Protein AF-A0A842PCX5-F1 (afdb_monomer_lite)

Foldseek 3Di:
DVVVLVVVCVVPVVVSVVVVVVVVVVVVLLVQLCVVPNNDQPDDDPVSSVVSVVVSSVVSVVVVVVVVVVCVVVVHDPDDDDD

Structure (mmCIF, N/CA/C/O backbone):
data_AF-A0A842PCX5-F1
#
_entry.id   AF-A0A842PCX5-F1
#
loop_
_atom_site.group_PDB
_atom_site.id
_atom_site.type_symbol
_atom_site.label_atom_id
_atom_site.label_alt_id
_atom_site.label_comp_id
_atom_site.label_asym_id
_atom_site.label_entity_id
_atom_site.label_seq_id
_atom_site.pdbx_PDB_ins_code
_atom_site.Cartn_x
_atom_site.Cartn_y
_atom_site.Cartn_z
_atom_site.occupancy
_atom_site.B_iso_or_equiv
_atom_site.auth_seq_id
_atom_site.auth_comp_id
_atom_site.auth_asym_id
_atom_site.auth_atom_id
_atom_site.pdbx_PDB_model_num
ATOM 1 N N . ALA A 1 1 ? 4.760 -4.498 -24.038 1.00 74.25 1 ALA A N 1
ATOM 2 C CA . ALA A 1 1 ? 4.549 -5.068 -22.687 1.00 74.25 1 ALA A CA 1
ATOM 3 C C . ALA A 1 1 ? 3.428 -6.111 -22.677 1.00 74.25 1 ALA A C 1
ATOM 5 O O . ALA A 1 1 ? 3.730 -7.273 -22.450 1.00 74.25 1 ALA A O 1
ATOM 6 N N . TRP A 1 2 ? 2.173 -5.751 -22.992 1.00 86.06 2 TRP A N 1
ATOM 7 C CA . TRP A 1 2 ? 1.051 -6.712 -22.972 1.00 86.06 2 TRP A CA 1
ATOM 8 C C . TRP A 1 2 ? 1.254 -7.914 -23.911 1.00 86.06 2 TRP A C 1
ATOM 10 O O . TRP A 1 2 ? 1.038 -9.039 -23.487 1.00 86.06 2 TRP A O 1
ATOM 20 N N . GLN A 1 3 ? 1.739 -7.705 -25.140 1.00 94.38 3 GLN A N 1
ATOM 21 C CA . GLN A 1 3 ? 1.978 -8.798 -26.098 1.00 94.38 3 GLN A CA 1
ATOM 22 C C . GLN A 1 3 ? 3.015 -9.823 -25.605 1.00 94.38 3 GLN A C 1
ATOM 24 O O . GLN A 1 3 ? 2.876 -11.007 -25.878 1.00 94.38 3 GLN A O 1
ATOM 29 N N . ILE A 1 4 ? 4.033 -9.376 -24.859 1.00 90.31 4 ILE A N 1
ATOM 30 C CA . ILE A 1 4 ? 5.056 -10.253 -24.262 1.00 90.31 4 ILE A CA 1
ATOM 31 C C . ILE A 1 4 ? 4.429 -11.068 -23.130 1.00 90.31 4 ILE A C 1
ATOM 33 O O . ILE A 1 4 ? 4.583 -12.279 -23.088 1.00 90.31 4 ILE A O 1
ATOM 37 N N . SER A 1 5 ? 3.661 -10.405 -22.261 1.00 87.88 5 SER A N 1
ATOM 38 C CA . SER A 1 5 ?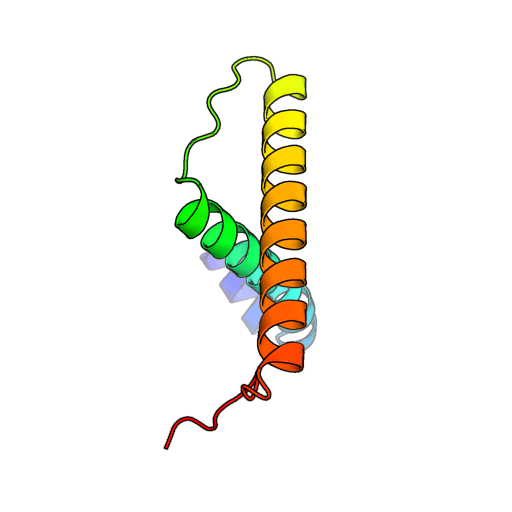 2.934 -11.063 -21.173 1.00 87.88 5 SER A CA 1
ATOM 39 C C . SER A 1 5 ? 1.914 -12.074 -21.710 1.00 87.88 5 SER A C 1
ATOM 41 O O . SER A 1 5 ? 1.806 -13.158 -21.158 1.00 87.88 5 SER A O 1
ATOM 43 N N . PHE A 1 6 ? 1.221 -11.766 -22.809 1.00 91.75 6 PHE A N 1
ATOM 44 C CA . PHE A 1 6 ? 0.272 -12.679 -23.448 1.00 91.75 6 PHE A CA 1
ATOM 45 C C . PHE A 1 6 ? 0.957 -13.908 -24.058 1.00 91.75 6 PHE A C 1
ATOM 47 O O . PHE A 1 6 ? 0.466 -15.020 -23.890 1.00 91.75 6 PHE A O 1
ATOM 54 N N . ARG A 1 7 ? 2.104 -13.728 -24.729 1.00 93.75 7 ARG A N 1
ATOM 55 C CA . ARG A 1 7 ? 2.901 -14.858 -25.231 1.00 93.75 7 ARG A CA 1
ATOM 56 C C . ARG A 1 7 ? 3.400 -15.739 -24.091 1.00 93.75 7 ARG A C 1
ATOM 58 O O . ARG A 1 7 ? 3.134 -16.925 -24.124 1.00 93.75 7 ARG A O 1
ATOM 65 N N . ALA A 1 8 ? 3.974 -15.151 -23.040 1.00 90.50 8 ALA A N 1
ATOM 66 C CA . ALA A 1 8 ? 4.431 -15.902 -21.870 1.00 90.50 8 ALA A CA 1
ATOM 67 C C . ALA A 1 8 ? 3.298 -16.710 -21.203 1.00 90.50 8 ALA A C 1
ATOM 69 O O . ALA A 1 8 ? 3.503 -17.865 -20.855 1.00 90.50 8 ALA A O 1
ATOM 70 N N . TYR A 1 9 ? 2.088 -16.145 -21.111 1.00 91.12 9 TYR A N 1
ATOM 71 C CA . TYR A 1 9 ? 0.905 -16.879 -20.645 1.00 91.12 9 TYR A CA 1
ATOM 72 C C . TYR A 1 9 ? 0.516 -18.038 -21.574 1.00 91.12 9 TYR A C 1
ATOM 74 O O . TYR A 1 9 ? 0.123 -19.100 -21.107 1.00 91.12 9 TYR A O 1
ATOM 82 N N . THR A 1 10 ? 0.605 -17.828 -22.890 1.00 94.38 10 THR A N 1
ATOM 83 C CA . THR A 1 10 ? 0.266 -18.850 -23.893 1.00 94.38 10 THR A CA 1
ATOM 84 C C . THR A 1 10 ? 1.288 -19.990 -23.902 1.00 94.38 10 THR A C 1
ATOM 86 O O . THR A 1 10 ? 0.906 -21.142 -24.084 1.00 94.38 10 THR A O 1
ATOM 89 N N . ASP A 1 11 ? 2.568 -19.667 -23.704 1.00 94.81 11 ASP A N 1
ATOM 90 C CA . ASP A 1 11 ? 3.680 -20.616 -23.770 1.00 94.81 11 ASP A CA 1
ATOM 91 C C .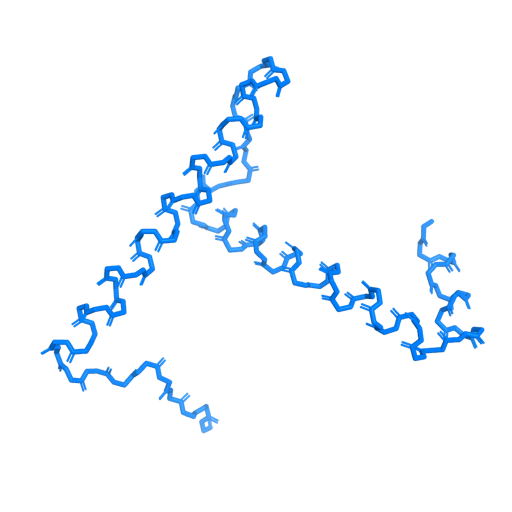 ASP A 1 11 ? 3.772 -21.480 -22.499 1.00 94.81 11 ASP A C 1
ATOM 93 O O . ASP A 1 11 ? 3.977 -22.689 -22.599 1.00 94.81 11 ASP A O 1
ATOM 97 N N . ASN A 1 12 ? 3.602 -20.884 -21.310 1.00 93.44 12 ASN A N 1
ATOM 98 C CA . ASN A 1 12 ? 3.587 -21.602 -20.032 1.00 93.44 12 ASN A CA 1
ATOM 99 C C . ASN A 1 12 ? 2.658 -20.909 -19.011 1.00 93.44 12 ASN A C 1
ATOM 101 O O . ASN A 1 12 ? 3.096 -20.024 -18.267 1.00 93.44 12 ASN A O 1
ATOM 105 N N . PRO A 1 13 ? 1.366 -21.281 -18.963 1.00 92.00 13 PRO A N 1
ATOM 106 C CA . PRO A 1 13 ? 0.383 -20.580 -18.144 1.00 92.00 13 PRO A CA 1
ATOM 107 C C . PRO A 1 13 ? 0.640 -20.715 -16.641 1.00 92.00 13 PRO A C 1
ATOM 109 O O . PRO A 1 13 ? 0.405 -19.750 -15.921 1.00 92.00 13 PRO A O 1
ATOM 112 N N . ASP A 1 14 ? 1.136 -21.858 -16.162 1.00 93.19 14 ASP A N 1
ATOM 113 C CA . ASP A 1 14 ? 1.337 -22.090 -14.725 1.00 93.19 14 ASP A CA 1
ATOM 114 C C . ASP A 1 14 ? 2.470 -21.213 -14.171 1.00 93.19 14 ASP A C 1
ATOM 116 O O . ASP A 1 14 ? 2.273 -20.468 -13.211 1.00 93.19 14 ASP A O 1
ATOM 120 N N . GLU A 1 15 ? 3.626 -21.208 -14.840 1.00 91.06 15 GLU A N 1
ATOM 121 C CA . GLU A 1 15 ? 4.762 -20.345 -14.483 1.00 91.06 15 GLU A CA 1
ATOM 122 C C . GLU A 1 15 ? 4.390 -18.859 -14.584 1.00 91.06 15 GLU A C 1
ATOM 124 O O . GLU A 1 15 ? 4.713 -18.052 -13.709 1.00 91.06 15 GLU A O 1
ATOM 129 N N . TRP A 1 16 ? 3.631 -18.493 -15.620 1.00 92.56 16 TRP A N 1
ATOM 130 C CA . TRP A 1 16 ? 3.143 -17.129 -15.767 1.00 92.56 16 TRP A CA 1
ATOM 131 C C . TRP A 1 16 ? 2.187 -16.722 -14.643 1.00 92.56 16 TRP A C 1
ATOM 133 O O . TRP A 1 16 ? 2.241 -15.580 -14.181 1.00 92.56 16 TRP A O 1
ATOM 143 N N . MET A 1 17 ? 1.303 -17.623 -14.205 1.00 91.62 17 MET A N 1
ATOM 144 C CA . MET A 1 17 ? 0.361 -17.358 -13.116 1.00 91.62 17 MET A CA 1
ATOM 145 C C . MET A 1 17 ? 1.090 -17.119 -11.792 1.00 91.62 17 MET A C 1
ATOM 147 O O . MET A 1 17 ? 0.717 -16.193 -11.065 1.00 91.62 17 MET A O 1
ATOM 151 N N . ASP A 1 18 ? 2.157 -17.867 -11.511 1.00 90.62 18 ASP A N 1
ATOM 152 C CA . ASP A 1 18 ? 2.991 -17.665 -10.322 1.00 90.62 18 ASP A CA 1
ATOM 153 C C . ASP A 1 18 ? 3.645 -16.273 -10.305 1.00 90.62 18 ASP A C 1
ATOM 155 O O . ASP A 1 18 ? 3.564 -15.548 -9.305 1.00 90.62 18 ASP A O 1
ATOM 159 N N . GLU A 1 19 ? 4.217 -15.834 -11.429 1.00 87.06 19 GLU A N 1
ATOM 160 C CA . GLU A 1 19 ? 4.763 -14.477 -11.553 1.00 87.06 19 GLU A CA 1
ATOM 161 C C . GLU A 1 19 ? 3.668 -13.399 -11.483 1.00 87.06 19 GLU A C 1
ATOM 163 O O . GLU A 1 19 ? 3.818 -12.360 -10.820 1.00 87.06 19 GLU A O 1
ATOM 168 N N . TYR A 1 20 ? 2.539 -13.632 -12.159 1.00 89.06 20 TYR A N 1
ATOM 169 C CA . TYR A 1 20 ? 1.425 -12.693 -12.214 1.00 89.06 20 TYR A CA 1
ATOM 170 C C . TYR A 1 20 ? 0.799 -12.474 -10.836 1.00 89.06 20 TYR A C 1
ATOM 172 O O . TYR A 1 20 ? 0.448 -11.337 -10.509 1.00 89.06 20 TYR A O 1
ATOM 180 N N . HIS A 1 21 ? 0.696 -13.511 -9.999 1.00 88.88 21 HIS A N 1
ATOM 181 C CA . HIS A 1 21 ? 0.188 -13.391 -8.631 1.00 88.88 21 HIS A CA 1
ATOM 182 C C . HIS A 1 21 ? 0.971 -12.357 -7.817 1.00 88.88 21 HIS A C 1
ATOM 184 O O . HIS A 1 21 ? 0.369 -11.520 -7.139 1.00 88.88 21 HIS A O 1
ATOM 190 N N . ILE A 1 22 ? 2.301 -12.336 -7.939 1.00 90.69 22 ILE A N 1
ATOM 191 C CA . ILE A 1 22 ? 3.141 -11.344 -7.258 1.00 90.69 22 ILE A CA 1
ATOM 192 C C . ILE A 1 22 ? 2.811 -9.937 -7.761 1.00 90.69 22 ILE A C 1
ATOM 194 O O . ILE A 1 22 ? 2.608 -9.022 -6.957 1.00 90.69 22 ILE A O 1
ATOM 198 N N . ARG A 1 23 ? 2.688 -9.755 -9.082 1.00 90.88 23 ARG A N 1
ATOM 199 C CA . ARG A 1 23 ? 2.318 -8.457 -9.664 1.00 90.88 23 ARG A CA 1
ATOM 200 C C . ARG A 1 23 ? 0.941 -7.998 -9.193 1.00 90.88 23 ARG A C 1
ATOM 202 O O . ARG A 1 23 ? 0.804 -6.856 -8.757 1.00 90.88 23 ARG A O 1
ATOM 209 N N . SER A 1 24 ? -0.047 -8.889 -9.217 1.00 92.06 24 SER A N 1
ATOM 210 C CA . SER A 1 24 ? -1.411 -8.607 -8.768 1.00 92.06 24 SER A CA 1
ATOM 211 C C . SER A 1 24 ? -1.445 -8.193 -7.294 1.00 92.06 24 SER A C 1
ATOM 213 O O . SER A 1 24 ? -2.143 -7.244 -6.933 1.00 92.06 24 SER A O 1
ATOM 215 N N . MET A 1 25 ? -0.665 -8.852 -6.431 1.00 93.12 25 MET A N 1
ATOM 216 C CA . MET A 1 25 ? -0.541 -8.454 -5.025 1.00 93.12 25 MET A CA 1
ATOM 217 C C . MET A 1 25 ? 0.083 -7.064 -4.881 1.00 93.12 25 MET A C 1
ATOM 219 O O . MET A 1 25 ? -0.433 -6.227 -4.139 1.00 93.12 25 MET A O 1
ATOM 223 N N . VAL A 1 26 ? 1.169 -6.788 -5.606 1.00 92.62 26 VAL A N 1
ATOM 224 C CA . VAL A 1 26 ? 1.836 -5.478 -5.585 1.00 92.62 26 VAL A CA 1
ATOM 225 C C . VAL A 1 26 ? 0.882 -4.371 -6.050 1.00 92.62 26 VAL A C 1
ATOM 227 O O . VAL A 1 26 ? 0.788 -3.323 -5.406 1.00 92.62 26 VAL A O 1
ATOM 230 N N . GLU A 1 27 ? 0.120 -4.603 -7.118 1.00 93.25 27 GLU A N 1
ATOM 231 C CA . GLU A 1 27 ? -0.890 -3.669 -7.624 1.00 93.25 27 GLU A CA 1
ATOM 232 C C . GLU A 1 27 ? -2.013 -3.416 -6.609 1.00 93.25 27 GLU A C 1
ATOM 234 O O . GLU A 1 27 ? -2.418 -2.264 -6.415 1.00 93.25 27 GLU A O 1
ATOM 239 N N . ALA A 1 28 ? -2.475 -4.452 -5.904 1.00 94.94 28 ALA A N 1
ATOM 240 C CA . ALA A 1 28 ? -3.472 -4.321 -4.842 1.00 94.94 28 ALA A CA 1
ATOM 241 C C . ALA A 1 28 ? -2.947 -3.500 -3.649 1.00 94.94 28 ALA A C 1
ATOM 243 O O . ALA A 1 28 ? -3.647 -2.615 -3.136 1.00 94.94 28 ALA A O 1
ATOM 244 N N . VAL A 1 29 ? -1.694 -3.730 -3.238 1.00 93.88 29 VAL A N 1
ATOM 245 C CA . VAL A 1 29 ? -1.028 -2.952 -2.181 1.00 93.88 29 VAL A CA 1
ATOM 246 C C . VAL A 1 29 ? -0.919 -1.485 -2.590 1.00 93.88 29 VAL A C 1
ATOM 248 O O . VAL A 1 29 ? -1.364 -0.603 -1.851 1.00 93.88 29 VAL A O 1
ATOM 251 N N . PHE A 1 30 ? -0.401 -1.194 -3.787 1.00 94.50 30 PHE A N 1
ATOM 252 C CA . PHE A 1 30 ? -0.301 0.185 -4.265 1.00 94.50 30 PHE A CA 1
ATOM 253 C C . PHE A 1 30 ? -1.671 0.848 -4.404 1.00 94.50 30 PHE A C 1
ATOM 255 O O . PHE A 1 30 ? -1.819 1.999 -4.004 1.00 94.50 30 PHE A O 1
ATOM 262 N N . SER A 1 31 ? -2.683 0.145 -4.911 1.00 96.69 31 SER A N 1
ATOM 263 C CA . SER A 1 31 ? -4.051 0.671 -5.006 1.00 96.69 31 SER A CA 1
ATOM 264 C C . SER A 1 31 ? -4.603 1.062 -3.632 1.00 96.69 31 SER A C 1
ATOM 266 O O . SER A 1 31 ? -5.171 2.144 -3.475 1.00 96.69 31 SER A O 1
ATOM 268 N N . SER A 1 32 ? -4.352 0.239 -2.610 1.00 96.06 32 SER A N 1
ATOM 269 C CA . SER A 1 32 ? -4.755 0.515 -1.226 1.00 96.06 32 SER A CA 1
ATOM 270 C C . SER A 1 32 ? -4.055 1.748 -0.645 1.00 96.06 32 SER A C 1
ATOM 272 O O . SER A 1 32 ? -4.705 2.602 -0.037 1.00 96.06 32 SER A O 1
ATOM 274 N N . LEU A 1 33 ? -2.745 1.885 -0.877 1.00 96.69 33 LEU A N 1
ATOM 275 C CA . LEU A 1 33 ? -1.969 3.046 -0.431 1.00 96.69 33 LEU A CA 1
ATOM 276 C C . LEU A 1 33 ? -2.425 4.332 -1.122 1.00 96.69 33 LEU A C 1
ATOM 278 O O . LEU A 1 33 ? -2.650 5.337 -0.449 1.00 96.69 33 LEU A O 1
ATOM 282 N N . LYS A 1 34 ? -2.611 4.293 -2.447 1.00 96.31 34 LYS A N 1
ATOM 283 C CA . LYS A 1 34 ? -3.062 5.449 -3.232 1.00 96.31 34 LYS A CA 1
ATOM 284 C C . LYS A 1 34 ? -4.467 5.887 -2.826 1.00 96.31 34 LYS A C 1
ATOM 286 O O . LYS A 1 34 ? -4.721 7.082 -2.724 1.00 96.31 34 LYS A O 1
ATOM 291 N N . ARG A 1 35 ? -5.366 4.943 -2.530 1.00 96.88 35 ARG A N 1
ATOM 292 C CA . ARG A 1 35 ? -6.707 5.254 -2.011 1.00 96.88 35 ARG A CA 1
ATOM 293 C C . ARG A 1 35 ? -6.658 5.911 -0.629 1.00 96.88 35 ARG A C 1
ATOM 295 O O . ARG A 1 35 ? -7.490 6.760 -0.338 1.00 96.88 35 ARG A O 1
ATOM 302 N N . CYS A 1 36 ? -5.709 5.521 0.224 1.00 96.56 36 CYS A N 1
ATOM 303 C CA . CYS A 1 36 ? -5.601 6.046 1.586 1.00 96.56 36 CYS A CA 1
ATOM 304 C C . CYS A 1 36 ? -4.880 7.403 1.669 1.00 96.56 36 CYS A C 1
ATOM 306 O O . CYS A 1 36 ? -5.268 8.236 2.484 1.00 96.56 36 CYS A O 1
ATOM 308 N N . PHE A 1 37 ? -3.828 7.620 0.873 1.00 96.06 37 PHE A N 1
ATOM 309 C CA . PHE A 1 37 ? -2.934 8.786 0.996 1.00 96.06 37 PHE A CA 1
ATOM 310 C C . PHE A 1 37 ? -2.834 9.647 -0.267 1.00 96.06 37 PHE A C 1
ATOM 312 O O . PHE A 1 37 ? -2.074 10.616 -0.290 1.00 96.06 37 PHE A O 1
ATOM 319 N N . GLY A 1 38 ? -3.563 9.291 -1.321 1.00 96.19 38 GLY A N 1
ATOM 320 C CA . GLY A 1 38 ? -3.407 9.875 -2.647 1.00 96.19 38 GLY A CA 1
ATOM 321 C C . GLY A 1 38 ? -2.278 9.225 -3.461 1.00 96.19 38 GLY A C 1
ATOM 322 O O . GLY A 1 38 ? -1.428 8.509 -2.919 1.00 96.19 38 GLY A O 1
ATOM 323 N N . PRO A 1 39 ? -2.262 9.452 -4.786 1.00 95.31 39 PRO A N 1
ATOM 324 C CA . PRO A 1 39 ? -1.326 8.799 -5.698 1.00 95.31 39 PRO A CA 1
ATOM 325 C C . PRO A 1 39 ? 0.100 9.365 -5.670 1.00 95.31 39 PRO A C 1
ATOM 327 O O . PRO A 1 39 ? 1.027 8.703 -6.137 1.00 95.31 39 PRO A O 1
ATOM 330 N N . ASP A 1 40 ? 0.282 10.569 -5.134 1.00 95.50 40 ASP A N 1
ATOM 331 C CA . ASP A 1 40 ? 1.511 11.335 -5.319 1.00 95.50 40 ASP A CA 1
ATOM 332 C C . ASP A 1 40 ? 2.619 10.950 -4.337 1.00 95.50 40 ASP A C 1
ATOM 334 O O . ASP A 1 40 ? 2.372 10.735 -3.150 1.00 95.50 40 ASP A O 1
ATOM 338 N N . ILE A 1 41 ? 3.866 10.979 -4.814 1.00 96.12 41 ILE A N 1
ATOM 339 C CA . ILE A 1 41 ? 5.072 11.041 -3.980 1.00 96.12 41 ILE A CA 1
ATOM 340 C C . ILE A 1 41 ? 5.640 12.454 -4.106 1.00 96.12 41 ILE A C 1
ATOM 342 O O . ILE A 1 41 ? 6.087 12.842 -5.186 1.00 96.12 41 ILE A O 1
ATOM 346 N N . LYS A 1 42 ? 5.593 13.238 -3.026 1.00 95.81 42 LYS A N 1
ATOM 347 C CA . LYS A 1 42 ? 5.947 14.670 -3.059 1.00 95.81 42 LYS A CA 1
ATOM 348 C C . LYS A 1 42 ? 7.455 14.915 -2.958 1.00 95.81 42 LYS A C 1
ATOM 350 O O . LYS A 1 42 ? 7.945 15.960 -3.378 1.00 95.81 42 LYS A O 1
ATOM 355 N N . SER A 1 43 ? 8.204 13.958 -2.421 1.00 97.31 43 SER A N 1
ATOM 356 C CA . SER A 1 43 ? 9.656 14.046 -2.274 1.00 97.31 43 SER A CA 1
ATOM 357 C C . SER A 1 43 ? 10.375 14.167 -3.621 1.00 97.31 43 SER A C 1
ATOM 359 O O . SER A 1 43 ? 10.057 13.464 -4.575 1.00 97.31 43 SER A O 1
ATOM 361 N N . ILE A 1 44 ? 11.414 15.005 -3.690 1.00 96.06 44 ILE A N 1
ATOM 362 C CA . ILE A 1 44 ? 12.157 15.256 -4.939 1.00 96.06 44 ILE A CA 1
ATOM 363 C C . ILE A 1 44 ? 13.287 14.234 -5.137 1.00 96.06 44 ILE A C 1
ATOM 365 O O . ILE A 1 44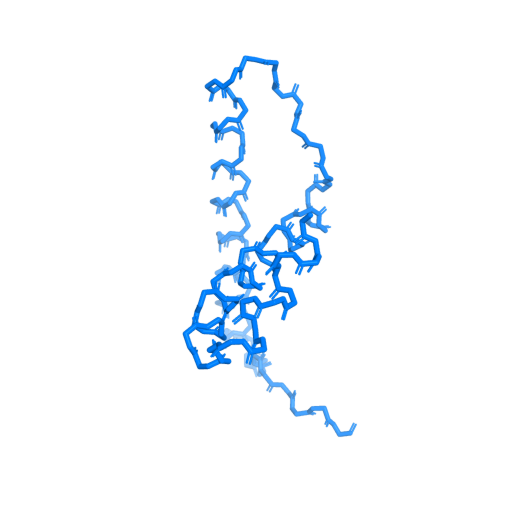 ? 13.377 13.586 -6.181 1.00 96.06 44 ILE A O 1
ATOM 369 N N . LYS A 1 45 ? 14.150 14.055 -4.127 1.00 97.88 45 LYS A N 1
AT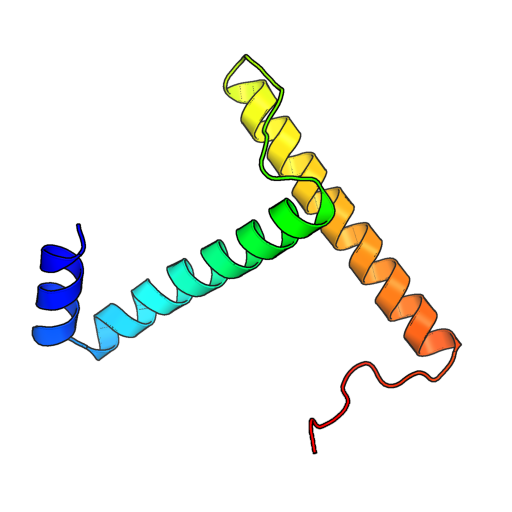OM 370 C CA . LYS A 1 45 ? 15.326 13.170 -4.213 1.00 97.88 45 LYS A CA 1
ATOM 371 C C . LYS A 1 45 ? 14.912 11.697 -4.173 1.00 97.88 45 LYS A C 1
ATOM 373 O O . LYS A 1 45 ? 14.073 11.318 -3.362 1.00 97.88 45 LYS A O 1
ATOM 378 N N . GLY A 1 46 ? 15.558 10.848 -4.977 1.00 97.56 46 GLY A N 1
ATOM 379 C CA . GLY A 1 46 ? 15.211 9.422 -5.097 1.00 97.56 46 GLY A CA 1
ATOM 380 C C . GLY A 1 46 ? 15.185 8.658 -3.765 1.00 97.56 46 GLY A C 1
ATOM 381 O O . GLY A 1 46 ? 14.227 7.943 -3.485 1.00 97.56 46 GLY A O 1
ATOM 382 N N . TRP A 1 47 ? 16.181 8.865 -2.898 1.00 97.94 47 TRP A N 1
ATOM 383 C CA . TRP A 1 47 ? 16.189 8.291 -1.544 1.00 97.94 47 TRP A CA 1
ATOM 384 C C . TRP A 1 47 ? 15.002 8.767 -0.688 1.00 97.94 47 TRP A C 1
ATOM 386 O O . TRP A 1 47 ? 14.364 7.961 -0.014 1.00 97.94 47 TRP A O 1
ATOM 396 N N . LEU A 1 48 ? 14.654 10.057 -0.758 1.00 98.12 48 LEU A N 1
ATOM 397 C CA . LEU A 1 48 ? 13.510 10.604 -0.024 1.00 98.12 48 LEU A CA 1
ATOM 398 C C . LEU A 1 48 ? 12.184 10.050 -0.553 1.00 98.12 48 LEU A C 1
ATOM 400 O O . LEU A 1 48 ? 11.319 9.729 0.249 1.00 98.12 48 LEU A O 1
ATOM 404 N N . LYS A 1 49 ? 12.050 9.835 -1.870 1.00 98.00 49 LYS A N 1
ATOM 405 C CA . LYS A 1 49 ? 10.882 9.159 -2.466 1.00 98.00 49 LYS A CA 1
ATOM 406 C C . LYS A 1 49 ? 10.688 7.751 -1.901 1.00 98.00 49 LYS A C 1
ATOM 408 O O . LYS A 1 49 ? 9.577 7.386 -1.528 1.00 98.00 49 LYS A O 1
ATOM 413 N N . ARG A 1 50 ? 11.773 6.972 -1.796 1.00 97.44 50 ARG A N 1
ATOM 414 C CA . ARG A 1 50 ? 11.742 5.624 -1.196 1.00 97.44 50 ARG A CA 1
ATOM 415 C C . ARG A 1 50 ? 11.350 5.681 0.280 1.00 97.44 50 ARG A C 1
ATOM 417 O O . ARG A 1 50 ? 10.519 4.892 0.718 1.00 97.44 50 ARG A O 1
ATOM 424 N N . ARG A 1 51 ? 11.899 6.643 1.029 1.00 97.94 51 ARG A N 1
ATOM 425 C CA . ARG A 1 51 ? 11.566 6.851 2.444 1.00 97.94 51 ARG A CA 1
ATOM 426 C C . ARG A 1 51 ? 10.108 7.275 2.639 1.00 97.94 51 ARG A C 1
ATOM 428 O O . ARG A 1 51 ? 9.445 6.741 3.519 1.00 97.94 51 ARG A O 1
ATOM 435 N N . GLU A 1 52 ? 9.596 8.182 1.809 1.00 98.06 52 GLU A N 1
ATOM 436 C CA . GLU A 1 52 ? 8.189 8.597 1.823 1.00 98.06 52 GLU A CA 1
ATOM 437 C C . GLU A 1 52 ? 7.261 7.405 1.574 1.00 98.06 52 GLU A C 1
ATOM 439 O O . GLU A 1 52 ? 6.308 7.204 2.325 1.00 98.06 52 GLU A O 1
ATOM 444 N N . LEU A 1 53 ? 7.562 6.578 0.567 1.00 97.12 53 LEU A N 1
ATOM 445 C CA . LEU A 1 53 ? 6.789 5.369 0.296 1.00 97.12 53 LEU A CA 1
ATOM 446 C C . LEU A 1 53 ? 6.822 4.395 1.484 1.00 97.12 53 LEU A C 1
ATOM 448 O O . LEU A 1 53 ? 5.769 3.919 1.900 1.00 97.12 53 LEU A O 1
ATOM 452 N N . ALA A 1 54 ? 7.998 4.137 2.064 1.00 97.50 54 ALA A N 1
ATOM 453 C CA . ALA A 1 54 ? 8.137 3.249 3.220 1.00 97.50 54 ALA A CA 1
ATOM 454 C C . ALA A 1 54 ? 7.326 3.739 4.434 1.00 97.50 54 ALA A C 1
ATOM 456 O O . ALA A 1 54 ? 6.661 2.946 5.097 1.00 97.50 54 ALA A O 1
ATOM 457 N N . ILE A 1 55 ? 7.315 5.052 4.688 1.00 97.81 55 ILE A N 1
ATOM 458 C CA . ILE A 1 55 ? 6.505 5.653 5.757 1.00 97.81 55 ILE A CA 1
ATOM 459 C C . ILE A 1 55 ? 5.009 5.490 5.469 1.00 97.81 55 ILE A C 1
ATOM 461 O O . ILE A 1 55 ? 4.261 5.133 6.375 1.00 97.81 55 ILE A O 1
ATOM 465 N N . LYS A 1 56 ? 4.559 5.695 4.222 1.00 97.38 56 LYS A N 1
ATOM 466 C CA . LYS A 1 56 ? 3.154 5.462 3.840 1.00 97.38 56 LYS A CA 1
ATOM 467 C C . LYS A 1 56 ? 2.747 4.002 4.051 1.00 97.38 56 LYS A C 1
ATOM 469 O O . LYS A 1 56 ? 1.672 3.753 4.589 1.00 97.38 56 LYS A O 1
ATOM 474 N N . VAL A 1 57 ? 3.607 3.045 3.694 1.00 97.12 57 VAL A N 1
ATOM 475 C CA . VAL A 1 57 ? 3.378 1.611 3.953 1.00 97.12 57 VAL A CA 1
ATOM 476 C C . VAL A 1 57 ? 3.236 1.342 5.452 1.00 97.12 57 VAL A C 1
ATOM 478 O O . VAL A 1 57 ? 2.256 0.731 5.877 1.00 97.12 57 VAL A O 1
ATOM 481 N N . LEU A 1 58 ? 4.172 1.843 6.263 1.00 98.00 58 LEU A N 1
ATOM 482 C CA . LEU A 1 58 ? 4.139 1.670 7.714 1.00 98.00 58 LEU A CA 1
ATOM 483 C C . LEU A 1 58 ? 2.866 2.271 8.329 1.00 98.00 58 LEU A C 1
ATOM 485 O O . LEU A 1 58 ? 2.170 1.600 9.089 1.00 98.00 58 LEU A O 1
ATOM 489 N N . ALA A 1 59 ? 2.526 3.507 7.959 1.00 97.94 59 ALA A N 1
ATOM 490 C CA . ALA A 1 59 ? 1.344 4.200 8.457 1.00 97.94 59 ALA A CA 1
ATOM 491 C C . ALA A 1 59 ? 0.040 3.477 8.080 1.00 97.94 59 ALA A C 1
ATOM 493 O O . ALA A 1 59 ? -0.863 3.370 8.910 1.00 97.94 59 ALA A O 1
ATOM 494 N N . TYR A 1 60 ? -0.055 2.945 6.854 1.00 97.38 60 TYR A N 1
ATOM 495 C CA . TYR A 1 60 ? -1.198 2.129 6.437 1.00 97.38 60 TYR A CA 1
ATOM 496 C C . TYR A 1 60 ? -1.352 0.895 7.325 1.00 97.38 60 TYR A C 1
ATOM 498 O O . TYR A 1 60 ? -2.438 0.645 7.846 1.00 97.38 60 TYR A O 1
ATOM 506 N N . ASN A 1 61 ? -0.262 0.153 7.534 1.00 97.31 61 ASN A N 1
ATOM 507 C CA . ASN A 1 61 ? -0.286 -1.083 8.310 1.00 97.31 61 ASN A CA 1
ATOM 508 C C . ASN A 1 61 ? -0.640 -0.834 9.779 1.00 97.31 61 ASN A C 1
ATOM 510 O O . ASN A 1 61 ? -1.494 -1.539 10.310 1.00 97.31 61 ASN A O 1
ATOM 514 N N . ILE A 1 62 ? -0.073 0.202 10.407 1.00 98.25 62 ILE A N 1
ATOM 515 C CA . ILE A 1 62 ? -0.431 0.594 11.780 1.00 98.25 62 ILE A CA 1
ATOM 516 C C . ILE A 1 62 ? -1.924 0.927 11.864 1.00 98.25 62 ILE A C 1
ATOM 518 O O . ILE A 1 62 ? -2.630 0.388 12.712 1.00 98.25 62 ILE A O 1
ATOM 522 N N . LYS A 1 63 ? -2.441 1.753 10.945 1.00 96.88 63 LYS A N 1
ATOM 523 C CA . LYS A 1 63 ? -3.869 2.101 10.903 1.00 96.88 63 LYS A CA 1
ATOM 524 C C . LYS A 1 63 ? -4.760 0.862 10.760 1.00 96.88 63 LYS A C 1
ATOM 526 O O . LYS A 1 63 ? -5.776 0.761 11.443 1.00 96.88 63 LYS A O 1
ATOM 531 N N . ARG A 1 64 ? -4.403 -0.078 9.876 1.00 96.00 64 ARG A N 1
ATOM 532 C CA . ARG A 1 64 ? -5.160 -1.328 9.685 1.00 96.00 64 ARG A CA 1
ATOM 533 C C . ARG A 1 64 ? -5.127 -2.206 10.928 1.00 96.00 64 ARG A C 1
ATOM 535 O O . ARG A 1 64 ? -6.166 -2.740 11.294 1.00 96.00 64 ARG A O 1
ATOM 542 N N . MET A 1 65 ? -3.971 -2.321 11.571 1.00 97.69 65 MET A N 1
ATOM 543 C CA . MET A 1 65 ? -3.804 -3.104 12.790 1.00 97.69 65 MET A CA 1
ATOM 544 C C . MET A 1 65 ? -4.683 -2.554 13.922 1.00 97.69 65 MET A C 1
ATOM 546 O O . MET A 1 65 ? -5.494 -3.301 14.460 1.00 97.69 65 MET A O 1
ATOM 550 N N . LEU A 1 66 ? -4.660 -1.236 14.151 1.00 97.94 66 LEU A N 1
ATOM 551 C CA . LEU A 1 66 ? -5.525 -0.575 15.138 1.00 97.94 66 LEU A CA 1
ATOM 552 C C . LEU A 1 66 ? -7.021 -0.782 14.853 1.00 97.94 66 LEU A C 1
ATOM 554 O O . LEU A 1 66 ? -7.807 -0.990 15.772 1.00 97.94 66 LEU A O 1
ATOM 558 N N . TYR A 1 67 ? -7.441 -0.741 13.585 1.00 95.94 67 TYR A N 1
ATOM 559 C CA . TYR A 1 67 ? -8.836 -1.019 13.223 1.00 95.94 67 TYR A CA 1
ATOM 560 C C . TYR A 1 67 ? -9.231 -2.474 13.465 1.00 95.94 67 TYR A C 1
ATOM 562 O O . TYR A 1 67 ? -10.351 -2.728 13.899 1.00 95.94 67 TYR A O 1
ATOM 570 N N . ILE A 1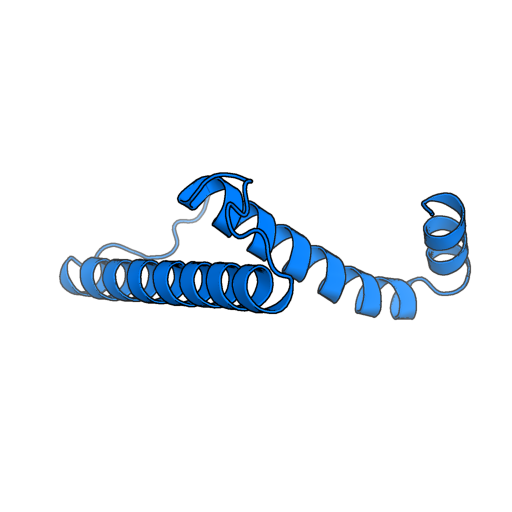 68 ? -8.327 -3.419 13.205 1.00 96.69 68 ILE A N 1
ATOM 571 C CA . ILE A 1 68 ? -8.561 -4.839 13.479 1.00 96.69 68 ILE A CA 1
ATOM 572 C C . ILE A 1 68 ? -8.687 -5.074 14.984 1.00 96.69 68 ILE A C 1
ATOM 574 O O . ILE A 1 68 ? -9.618 -5.754 15.404 1.00 96.69 68 ILE A O 1
ATOM 578 N N . GLU A 1 69 ? -7.787 -4.512 15.793 1.00 97.50 69 GLU A N 1
ATOM 579 C CA . GLU A 1 69 ? -7.876 -4.602 17.255 1.00 97.50 69 GLU A CA 1
ATOM 580 C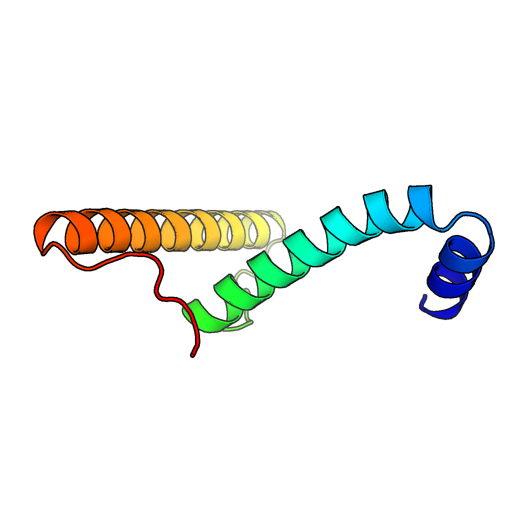 C . GLU A 1 69 ? -9.179 -3.998 17.766 1.00 97.50 69 GLU A C 1
ATOM 582 O O . GLU A 1 69 ? -9.945 -4.667 18.455 1.00 97.50 69 GLU A O 1
ATOM 587 N N . ARG A 1 70 ? -9.511 -2.783 17.320 1.00 97.81 70 ARG A N 1
ATOM 588 C CA . ARG A 1 70 ? -10.744 -2.118 17.738 1.00 97.81 70 ARG A CA 1
ATOM 589 C C . ARG A 1 70 ? -12.003 -2.892 17.344 1.00 97.81 70 ARG A C 1
ATOM 591 O O . ARG A 1 70 ? -12.967 -2.906 18.102 1.00 97.81 70 ARG A O 1
ATOM 598 N N . ALA A 1 71 ? -12.016 -3.516 16.167 1.00 96.94 71 ALA A N 1
ATOM 599 C CA . ALA A 1 71 ? -13.131 -4.354 15.737 1.00 96.94 71 ALA A CA 1
ATOM 600 C C . ALA A 1 71 ? -13.289 -5.589 16.636 1.00 96.94 71 ALA A C 1
ATOM 602 O O . ALA A 1 71 ? -14.416 -5.919 17.001 1.00 96.94 71 ALA A O 1
ATOM 603 N N . LYS A 1 72 ? -12.179 -6.219 17.049 1.00 96.44 72 LYS A N 1
ATOM 604 C CA . LYS A 1 72 ? -12.199 -7.340 18.002 1.00 96.44 72 LYS A CA 1
ATOM 605 C C . LYS A 1 72 ? -12.758 -6.916 19.358 1.00 96.44 72 LYS A C 1
ATOM 607 O O . LYS A 1 72 ? -13.638 -7.601 19.867 1.00 96.44 72 LYS A O 1
ATOM 612 N N . ASP A 1 73 ? -12.320 -5.774 19.888 1.00 97.75 73 ASP A N 1
ATOM 613 C CA . ASP A 1 73 ? -12.812 -5.244 21.171 1.00 97.75 73 ASP A CA 1
ATOM 614 C C . ASP A 1 73 ? -14.324 -4.982 21.158 1.00 97.75 73 ASP A C 1
ATOM 616 O O . ASP A 1 73 ? -15.004 -5.139 22.168 1.00 97.75 73 ASP A O 1
ATOM 620 N N . LEU A 1 74 ? -14.855 -4.569 20.005 1.00 97.56 74 LEU A N 1
ATOM 621 C CA . LEU A 1 74 ? -16.276 -4.283 19.809 1.00 97.56 74 LEU A CA 1
ATOM 622 C C . LEU A 1 74 ? -17.095 -5.520 19.401 1.00 97.56 74 LEU A C 1
ATOM 624 O O . LEU A 1 74 ? -18.304 -5.401 19.211 1.00 97.56 74 LEU A O 1
ATOM 628 N N . GLY A 1 75 ? -16.463 -6.685 19.222 1.00 96.06 75 GLY A N 1
ATOM 629 C CA . GLY A 1 75 ? -17.127 -7.898 18.735 1.00 96.06 75 GLY A CA 1
ATOM 630 C C . GLY A 1 75 ? -17.622 -7.808 17.285 1.00 96.06 75 GLY A C 1
ATOM 631 O O . GLY A 1 75 ? -18.523 -8.550 16.898 1.00 96.06 75 GLY A O 1
ATOM 632 N N . ILE A 1 76 ? -17.063 -6.904 16.473 1.00 95.38 76 ILE A N 1
ATOM 633 C CA . ILE A 1 76 ? -17.439 -6.734 15.064 1.00 95.38 76 ILE A CA 1
ATOM 634 C C . ILE A 1 76 ? -16.721 -7.803 14.223 1.00 95.38 76 ILE A C 1
ATOM 636 O O . ILE A 1 76 ? -15.489 -7.895 14.278 1.00 95.38 76 ILE A O 1
ATOM 640 N N . PRO A 1 77 ? -17.440 -8.593 13.402 1.00 92.62 77 PRO A N 1
ATOM 641 C CA . PRO A 1 77 ? -16.810 -9.583 12.537 1.00 92.62 77 PRO A CA 1
ATOM 642 C C . PRO A 1 77 ? -15.939 -8.903 11.471 1.00 92.62 77 PRO A C 1
ATOM 644 O O . PRO A 1 77 ? -16.378 -7.992 10.772 1.00 92.62 77 PRO A O 1
ATOM 647 N N . LEU A 1 78 ? -14.695 -9.369 11.321 1.00 89.62 78 LEU A N 1
ATOM 648 C CA . LEU A 1 78 ? -13.747 -8.842 10.324 1.00 89.62 78 LEU A CA 1
ATOM 649 C C . LEU A 1 78 ? -14.118 -9.221 8.883 1.00 89.62 78 LEU A C 1
ATOM 651 O O . LEU A 1 78 ? -13.678 -8.569 7.937 1.00 89.62 78 LEU A O 1
ATOM 655 N N . TRP A 1 79 ? -14.911 -10.278 8.729 1.00 88.75 79 TRP A N 1
ATOM 656 C CA . TRP A 1 79 ? -15.317 -10.839 7.450 1.00 88.75 79 TRP A CA 1
ATOM 657 C C . TRP A 1 79 ? -16.820 -11.072 7.496 1.00 88.75 79 TRP A C 1
ATOM 659 O O . TRP A 1 79 ? -17.320 -11.728 8.409 1.00 88.75 79 TRP A O 1
ATOM 669 N N . VAL A 1 80 ? -17.525 -10.544 6.504 1.00 87.44 80 VAL A N 1
ATOM 670 C CA . VAL A 1 80 ? -18.943 -10.819 6.282 1.00 87.44 80 VAL A CA 1
ATOM 671 C C . VAL A 1 80 ? -19.047 -11.421 4.891 1.00 87.44 80 VAL A C 1
ATOM 673 O O . VAL A 1 80 ? -18.430 -10.915 3.953 1.00 87.44 80 VAL A O 1
ATOM 676 N N . SER A 1 81 ? -19.768 -12.533 4.763 1.00 87.06 81 SER A N 1
ATOM 677 C CA . SER A 1 81 ? -20.052 -13.113 3.452 1.00 87.06 81 SER A CA 1
ATOM 678 C C . SER A 1 81 ? -20.914 -12.127 2.662 1.00 87.06 81 SER A C 1
ATOM 680 O O . SER A 1 81 ? -21.923 -11.646 3.178 1.00 87.06 81 SER A O 1
ATOM 682 N N . CYS A 1 82 ? -20.501 -11.790 1.441 1.00 78.75 82 CYS A N 1
ATOM 683 C CA . CYS A 1 82 ? -21.354 -11.045 0.523 1.00 78.75 82 CYS A CA 1
ATOM 684 C C . CYS A 1 82 ? -22.491 -11.979 0.087 1.00 78.75 82 CYS A C 1
ATOM 686 O O . CYS A 1 82 ? -22.237 -12.914 -0.672 1.00 78.75 82 CYS A O 1
ATOM 688 N N . GLN A 1 83 ? -23.694 -11.762 0.624 1.00 67.56 83 GLN A N 1
ATOM 689 C CA . GLN A 1 83 ? -24.930 -12.385 0.140 1.00 67.56 83 GLN A CA 1
ATOM 690 C C . GLN A 1 83 ? -25.375 -11.762 -1.183 1.00 67.56 83 GLN A C 1
ATOM 692 O O . GLN A 1 83 ? -25.112 -10.551 -1.375 1.00 67.56 83 GLN A O 1
#

pLDDT: mean 93.85, std 5.16, range [67.56, 98.25]

Sequence (83 aa):
AWQISFRAYTDNPDEWMDEYHIRSMVEAVFSSLKRCFGPDIKSIKGWLKRRELAIKVLAYNIKRMLYIERAKDLGIPLWVSCQ

Radius of gyration: 18.06 Å; chains: 1; bounding box: 41×37×47 Å

Secondary structure (DSSP, 8-state):
-HHHHHHHHHH-HHHHHHHHHHHHHHHHHHHHHHHHH-S-----SHHHHHHHHHHHHHHHHHHHHHHHHHHHHTT--S-----